Protein AF-A0A843KX64-F1 (afdb_monomer)

Mean predicted aligned error: 5.16 Å

Radius of gyration: 10.33 Å; Cα contacts (8 Å, |Δi|>4): 25; chains: 1; bounding box: 25×23×21 Å

Structure (mmCIF, N/CA/C/O backbone):
data_AF-A0A843KX64-F1
#
_entry.id   AF-A0A843KX64-F1
#
loop_
_atom_site.group_PDB
_atom_site.id
_atom_site.type_symbol
_atom_site.label_atom_id
_atom_site.label_alt_id
_atom_site.label_comp_id
_atom_site.label_asym_id
_atom_site.label_entity_id
_atom_site.label_seq_id
_atom_site.pdbx_PDB_ins_code
_atom_site.Cartn_x
_atom_site.Cartn_y
_atom_site.Cartn_z
_atom_site.occupancy
_atom_site.B_iso_or_equiv
_atom_site.auth_seq_id
_atom_site.auth_comp_id
_atom_site.auth_asym_id
_atom_site.auth_atom_id
_atom_site.pdbx_PDB_model_num
ATOM 1 N N . VAL A 1 1 ? -4.513 -6.803 3.497 1.00 82.81 1 VAL A N 1
ATOM 2 C CA . VAL A 1 1 ? -4.411 -7.486 2.184 1.00 82.81 1 VAL A CA 1
ATOM 3 C C . VAL A 1 1 ? -3.848 -6.500 1.169 1.00 82.81 1 VAL A C 1
ATOM 5 O O . VAL A 1 1 ? -4.174 -5.324 1.268 1.00 82.81 1 VAL A O 1
ATOM 8 N N . CYS A 1 2 ? -2.957 -6.936 0.275 1.00 88.88 2 CYS A N 1
ATOM 9 C CA . CYS A 1 2 ? -2.393 -6.093 -0.781 1.00 88.88 2 CYS A CA 1
ATOM 10 C C . CYS A 1 2 ? -3.484 -5.666 -1.774 1.00 88.88 2 CYS A C 1
ATOM 12 O O . CYS A 1 2 ? -4.247 -6.508 -2.234 1.00 88.88 2 CYS A O 1
ATOM 14 N N . SER A 1 3 ? -3.519 -4.385 -2.131 1.00 88.25 3 SER A N 1
ATOM 15 C CA . SER A 1 3 ? -4.549 -3.793 -2.995 1.00 88.25 3 SER A CA 1
ATOM 16 C C . SER A 1 3 ? -4.364 -4.159 -4.472 1.00 88.25 3 SER A C 1
ATOM 18 O O . SER A 1 3 ? -5.335 -4.154 -5.211 1.00 88.25 3 SER A O 1
ATOM 20 N N . ASP A 1 4 ? -3.145 -4.518 -4.894 1.00 89.88 4 ASP A N 1
ATOM 21 C CA . ASP A 1 4 ? -2.874 -4.990 -6.262 1.00 89.88 4 ASP A CA 1
ATOM 22 C C . ASP A 1 4 ? -3.120 -6.488 -6.431 1.00 89.88 4 ASP A C 1
ATOM 24 O O . ASP A 1 4 ? -3.771 -6.927 -7.369 1.00 89.88 4 ASP A O 1
ATOM 28 N N . CYS A 1 5 ? -2.518 -7.298 -5.557 1.00 91.31 5 CYS A N 1
ATOM 29 C CA . CYS A 1 5 ? -2.431 -8.744 -5.763 1.00 91.31 5 CYS A CA 1
ATOM 30 C C . CYS A 1 5 ? -3.316 -9.557 -4.817 1.00 91.31 5 CYS A C 1
ATOM 32 O O . CYS A 1 5 ? -3.294 -10.783 -4.876 1.00 91.31 5 CYS A O 1
ATOM 34 N N . GLY A 1 6 ? -4.036 -8.910 -3.897 1.00 87.31 6 GLY A N 1
ATOM 35 C CA . GLY A 1 6 ? -4.950 -9.580 -2.969 1.00 87.31 6 GLY A CA 1
ATOM 36 C C . GLY A 1 6 ? -4.273 -10.433 -1.890 1.00 87.31 6 GLY A C 1
ATOM 37 O O . GLY A 1 6 ? -4.959 -11.025 -1.063 1.00 87.31 6 GLY A O 1
ATOM 38 N N . LYS A 1 7 ? -2.935 -10.510 -1.852 1.00 88.62 7 LYS A N 1
ATOM 39 C CA . LYS A 1 7 ? -2.215 -11.352 -0.885 1.00 88.62 7 LYS A CA 1
ATOM 40 C C . LYS A 1 7 ? -2.350 -10.828 0.543 1.00 88.62 7 LYS A C 1
ATOM 42 O O . LYS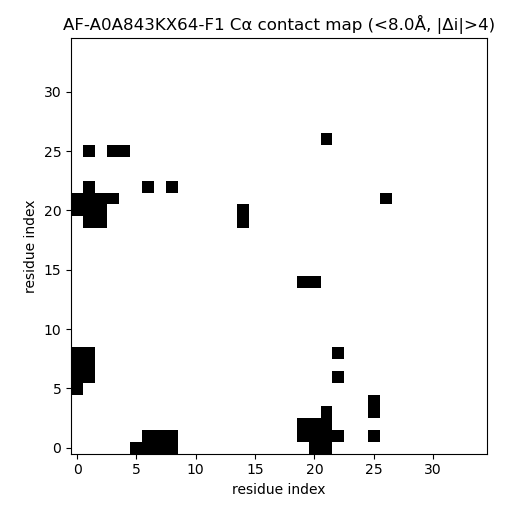 A 1 7 ? -2.313 -9.617 0.789 1.00 88.62 7 LYS A O 1
ATOM 47 N N . ALA A 1 8 ? -2.456 -11.744 1.502 1.00 84.06 8 ALA A N 1
ATOM 48 C CA . ALA A 1 8 ? -2.301 -11.415 2.911 1.00 84.06 8 ALA A CA 1
ATOM 49 C C . ALA A 1 8 ? -0.846 -10.998 3.160 1.00 84.06 8 ALA A C 1
ATOM 51 O O . ALA A 1 8 ? 0.092 -11.685 2.758 1.00 84.06 8 ALA A O 1
ATOM 52 N N . CYS A 1 9 ? -0.654 -9.825 3.753 1.00 80.56 9 CYS A N 1
ATOM 53 C CA . CYS A 1 9 ? 0.662 -9.289 4.066 1.00 80.56 9 CYS A CA 1
ATOM 54 C C . CYS A 1 9 ? 0.569 -8.636 5.432 1.00 80.56 9 CYS A C 1
ATOM 56 O O . CYS A 1 9 ? -0.346 -7.840 5.664 1.00 80.56 9 CYS A O 1
ATOM 58 N N . GLU A 1 10 ? 1.506 -8.967 6.309 1.00 80.88 10 GLU A N 1
ATOM 59 C CA . GLU A 1 10 ? 1.630 -8.306 7.598 1.00 80.88 10 GLU A CA 1
ATOM 60 C C . GL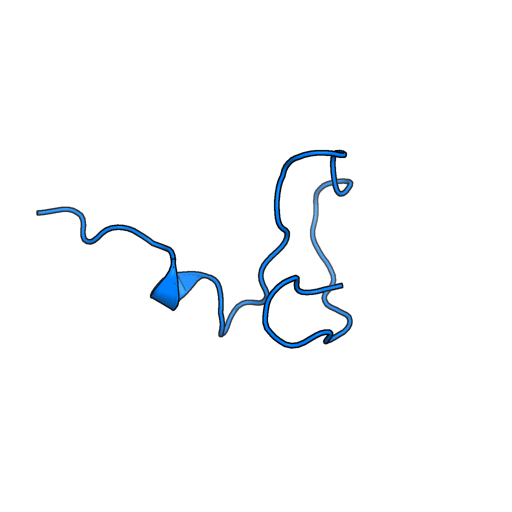U A 1 10 ? 2.239 -6.925 7.388 1.00 80.88 10 GLU A C 1
ATOM 62 O O . GLU A 1 10 ? 3.304 -6.762 6.787 1.00 80.88 10 GLU A O 1
ATOM 67 N N . VAL A 1 11 ? 1.518 -5.918 7.860 1.00 79.25 11 VAL A N 1
ATOM 68 C CA . VAL A 1 11 ? 1.960 -4.531 7.848 1.00 79.25 11 VAL A CA 1
ATOM 69 C C . VAL A 1 11 ? 1.999 -4.025 9.285 1.00 79.25 11 VAL A C 1
ATOM 71 O O . VAL A 1 11 ? 1.070 -4.298 10.043 1.00 79.25 11 VAL A O 1
ATOM 74 N N . PRO A 1 12 ? 3.040 -3.271 9.679 1.00 80.25 12 PRO A N 1
ATOM 75 C CA . PRO A 1 12 ? 3.175 -2.764 11.047 1.00 80.25 12 PRO A CA 1
ATOM 76 C C . PRO A 1 12 ? 2.209 -1.604 11.358 1.00 80.25 12 PRO A C 1
ATOM 78 O O . PRO A 1 12 ? 2.282 -0.997 12.420 1.00 80.25 12 PRO A O 1
ATOM 81 N N . PHE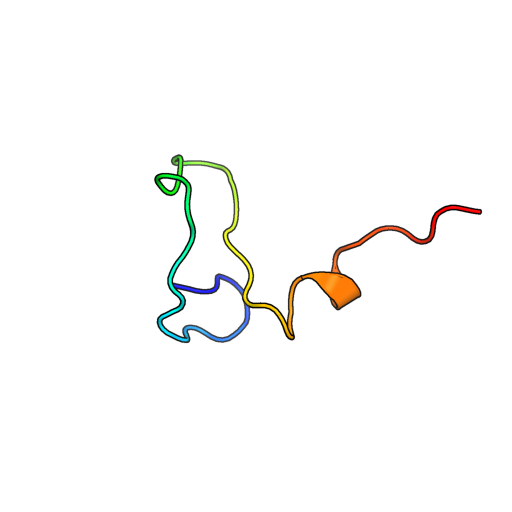 A 1 13 ? 1.318 -1.262 10.425 1.00 79.88 13 PHE A N 1
ATOM 82 C CA . PHE A 1 13 ? 0.346 -0.182 10.535 1.00 79.88 13 PHE A CA 1
ATOM 83 C C . PHE A 1 13 ? -1.058 -0.708 10.236 1.00 79.88 13 PHE A C 1
ATOM 85 O O . PHE A 1 13 ? -1.239 -1.591 9.397 1.00 79.88 13 PHE A O 1
ATOM 92 N N . LYS A 1 14 ? -2.074 -0.139 10.893 1.00 80.06 14 LYS A N 1
ATOM 93 C CA . LYS A 1 14 ? -3.472 -0.432 10.560 1.00 80.06 14 LYS A CA 1
ATOM 94 C C . LYS A 1 14 ? -3.790 0.116 9.160 1.00 80.06 14 LYS A C 1
ATOM 96 O O . LYS A 1 14 ? -3.493 1.287 8.901 1.00 80.06 14 LYS A O 1
ATOM 101 N N . PRO A 1 15 ? -4.393 -0.688 8.264 1.00 79.00 15 PRO A N 1
ATOM 102 C CA . PRO A 1 15 ? -4.946 -0.175 7.019 1.00 79.00 15 PRO A CA 1
ATOM 103 C C . PRO A 1 15 ? -5.940 0.940 7.345 1.00 79.00 15 PRO A C 1
ATOM 105 O O . PRO A 1 15 ? -6.822 0.759 8.180 1.00 79.00 15 PRO A O 1
ATOM 108 N N . THR A 1 16 ? -5.753 2.103 6.735 1.00 80.06 16 THR A N 1
ATOM 109 C CA . THR A 1 16 ? -6.664 3.243 6.867 1.00 80.06 16 THR A CA 1
ATOM 110 C C . THR A 1 16 ? -7.568 3.268 5.646 1.00 80.06 16 THR A C 1
ATOM 112 O O . THR A 1 16 ? -7.095 3.063 4.526 1.00 80.06 16 THR A O 1
ATOM 115 N N . GLU A 1 17 ? -8.863 3.508 5.847 1.00 76.94 17 GLU A N 1
ATOM 116 C CA . GLU A 1 17 ? -9.809 3.657 4.741 1.00 76.94 17 GLU A CA 1
ATOM 117 C C . GLU A 1 17 ? -9.377 4.850 3.873 1.00 76.94 17 GLU A C 1
ATOM 119 O O . GLU A 1 17 ? -9.184 5.959 4.365 1.00 76.94 17 GLU A O 1
ATOM 124 N N . GLY A 1 18 ? -9.114 4.590 2.588 1.00 81.31 18 GLY A N 1
ATOM 125 C CA . GLY A 1 18 ? -8.584 5.573 1.635 1.00 81.31 18 GLY A CA 1
ATOM 126 C C . GLY A 1 18 ? -7.087 5.456 1.314 1.00 81.31 18 GLY A C 1
ATOM 127 O O . GLY A 1 18 ? -6.627 6.096 0.369 1.00 81.31 18 GLY A O 1
ATOM 128 N N . ARG A 1 19 ? -6.311 4.621 2.026 1.00 84.00 19 ARG A N 1
ATOM 129 C CA . ARG A 1 19 ? -4.887 4.377 1.722 1.00 84.00 19 ARG A CA 1
ATOM 130 C C . ARG A 1 19 ? -4.651 2.932 1.261 1.00 84.00 19 ARG A C 1
ATOM 132 O O . ARG A 1 19 ? -4.834 2.012 2.060 1.00 84.00 19 ARG A O 1
ATOM 139 N N . PRO A 1 20 ? -4.203 2.703 0.010 1.00 87.44 20 PRO A N 1
ATOM 140 C CA . PRO A 1 20 ? -3.956 1.354 -0.480 1.00 87.44 20 PRO A CA 1
ATOM 141 C C . PRO A 1 20 ? -2.738 0.735 0.215 1.00 87.44 20 PRO A C 1
ATOM 143 O O . PRO A 1 20 ? -1.671 1.344 0.324 1.00 87.44 20 PRO A O 1
ATOM 146 N N . VAL A 1 21 ? -2.901 -0.497 0.692 1.00 88.44 21 VAL A N 1
ATOM 147 C CA . VAL A 1 21 ? -1.817 -1.304 1.262 1.00 88.44 21 VAL A CA 1
ATOM 148 C C . VAL A 1 21 ? -1.177 -2.115 0.146 1.00 88.44 21 VAL A C 1
ATOM 150 O O . VAL A 1 21 ? -1.892 -2.787 -0.592 1.00 88.44 21 VAL A O 1
ATOM 153 N N . TYR A 1 22 ? 0.150 -2.109 0.046 1.00 89.56 22 TYR A N 1
ATOM 154 C CA . TYR A 1 22 ? 0.888 -2.897 -0.944 1.00 89.56 22 TYR A CA 1
ATOM 155 C C . TYR A 1 22 ? 1.846 -3.879 -0.271 1.00 89.56 22 TYR A C 1
ATOM 157 O O . TYR A 1 22 ? 2.452 -3.568 0.755 1.00 89.56 22 TYR A O 1
ATOM 165 N N . CYS A 1 23 ? 2.002 -5.064 -0.862 1.00 89.50 23 CYS A N 1
ATOM 166 C CA . CYS A 1 23 ? 3.017 -6.028 -0.445 1.00 89.50 23 CYS A CA 1
ATOM 167 C C . CYS A 1 23 ? 4.426 -5.559 -0.841 1.00 89.50 23 CYS A C 1
ATOM 169 O O . CYS A 1 23 ? 4.581 -4.624 -1.629 1.00 89.50 23 CYS A O 1
ATOM 171 N N . ARG A 1 24 ? 5.462 -6.241 -0.333 1.00 86.69 24 ARG A N 1
ATOM 172 C CA . ARG A 1 24 ? 6.869 -5.940 -0.660 1.00 86.69 24 ARG A CA 1
ATOM 173 C C . ARG A 1 24 ? 7.159 -5.972 -2.165 1.00 86.69 24 ARG A C 1
ATOM 175 O O . ARG A 1 24 ? 7.988 -5.193 -2.616 1.00 86.69 24 ARG A O 1
ATOM 182 N N . ASP A 1 25 ? 6.434 -6.791 -2.924 1.00 89.81 25 ASP A N 1
ATOM 183 C CA . ASP A 1 25 ? 6.611 -6.929 -4.376 1.00 89.81 25 ASP A CA 1
ATOM 184 C C . ASP A 1 25 ? 5.866 -5.852 -5.182 1.00 89.81 25 ASP A C 1
ATOM 186 O O . ASP A 1 25 ? 6.322 -5.424 -6.241 1.00 89.81 25 ASP A O 1
ATOM 190 N N . CYS A 1 26 ? 4.706 -5.400 -4.694 1.00 91.62 26 CYS A N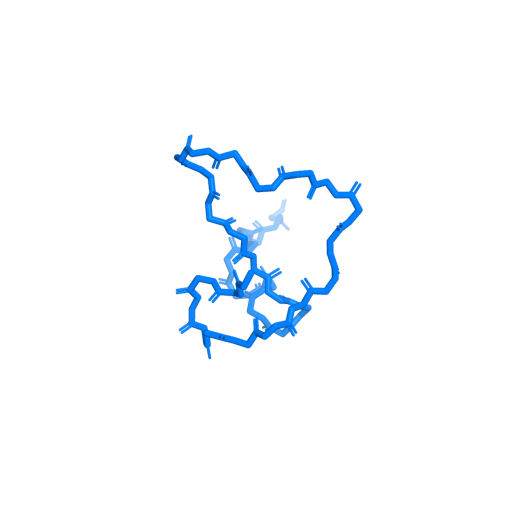 1
ATOM 191 C CA . CYS A 1 26 ? 3.874 -4.397 -5.367 1.00 91.62 26 CYS A CA 1
ATOM 192 C C . CYS A 1 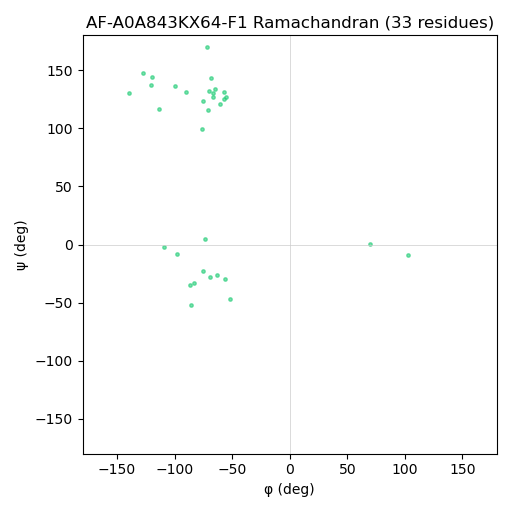26 ? 4.289 -2.966 -5.010 1.00 91.62 26 CYS A C 1
ATOM 194 O O . CYS A 1 26 ? 4.259 -2.084 -5.863 1.00 91.62 26 CYS A O 1
ATOM 196 N N . LEU A 1 27 ? 4.739 -2.729 -3.773 1.00 88.81 27 LEU A N 1
ATOM 197 C CA . LEU A 1 27 ? 5.176 -1.415 -3.305 1.00 88.81 27 LEU A CA 1
ATOM 198 C C . LEU A 1 27 ? 6.218 -0.741 -4.222 1.00 88.81 27 LEU A C 1
ATOM 200 O O . LEU A 1 27 ? 6.027 0.437 -4.520 1.00 88.81 27 LEU A O 1
ATOM 204 N N . PRO A 1 28 ? 7.294 -1.408 -4.696 1.00 88.88 28 PRO A N 1
ATOM 205 C CA . PRO A 1 28 ? 8.268 -0.776 -5.586 1.00 88.88 28 PRO A CA 1
ATOM 206 C C . PRO A 1 28 ? 7.681 -0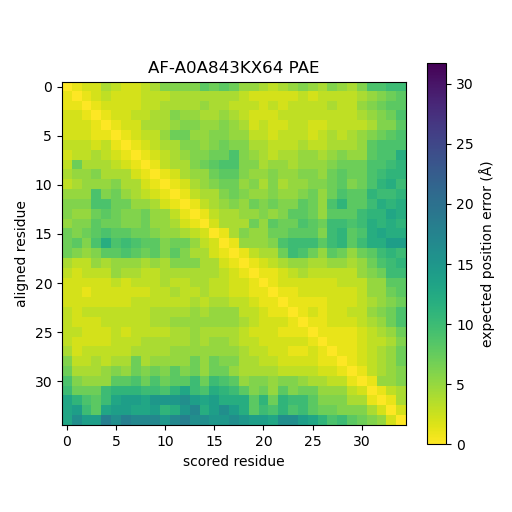.347 -6.936 1.00 88.88 28 PRO A C 1
ATOM 208 O O . PRO A 1 28 ? 8.175 0.623 -7.498 1.00 88.88 28 PRO A O 1
ATOM 211 N N . LYS A 1 29 ? 6.606 -0.982 -7.426 1.00 88.56 29 LYS A N 1
ATOM 212 C CA . LYS A 1 29 ? 5.928 -0.580 -8.674 1.00 88.56 29 LYS A CA 1
ATOM 213 C C . LYS A 1 29 ? 5.188 0.755 -8.542 1.00 88.56 29 LYS A C 1
ATOM 215 O O . LYS A 1 29 ? 5.050 1.477 -9.520 1.00 88.56 29 LYS A O 1
ATOM 220 N N . HIS A 1 30 ? 4.747 1.088 -7.328 1.00 86.56 30 HIS A N 1
ATOM 221 C CA . HIS A 1 30 ? 4.051 2.343 -7.009 1.00 86.56 30 HIS A CA 1
ATOM 222 C C . HIS A 1 30 ? 4.966 3.416 -6.413 1.00 86.56 30 HIS A C 1
ATOM 224 O O . HIS A 1 30 ? 4.550 4.564 -6.235 1.00 86.56 30 HIS A O 1
ATOM 230 N N . ARG A 1 31 ? 6.219 3.078 -6.082 1.00 83.75 31 ARG A N 1
ATOM 231 C CA . ARG A 1 31 ? 7.200 4.078 -5.654 1.00 83.75 31 ARG A CA 1
ATOM 232 C C . ARG A 1 31 ? 7.591 4.912 -6.867 1.00 83.75 31 ARG A C 1
ATOM 234 O O . ARG A 1 31 ? 8.204 4.406 -7.799 1.00 83.75 31 ARG A O 1
ATOM 241 N N . LYS A 1 32 ? 7.270 6.208 -6.834 1.00 80.38 32 LYS A N 1
ATOM 242 C CA . LYS A 1 32 ? 7.801 7.157 -7.818 1.00 80.38 3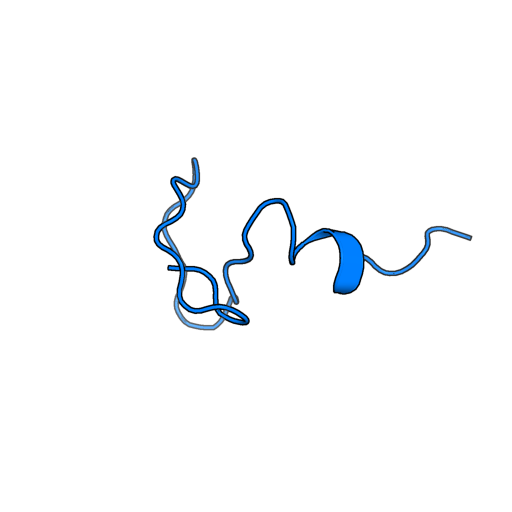2 LYS A CA 1
ATOM 243 C C . LYS A 1 32 ? 9.336 7.100 -7.777 1.00 80.38 32 LYS A C 1
ATOM 245 O O . LYS A 1 32 ? 9.885 7.152 -6.669 1.00 80.38 32 LYS A O 1
ATOM 250 N N . PRO A 1 33 ? 10.022 6.989 -8.929 1.00 78.56 33 PRO A N 1
ATOM 251 C CA . PRO A 1 33 ? 11.472 7.087 -8.962 1.00 78.56 33 PRO A CA 1
ATOM 252 C C . PRO A 1 33 ? 11.870 8.430 -8.350 1.00 78.56 33 PRO A C 1
ATOM 254 O O . PRO A 1 33 ? 11.346 9.480 -8.724 1.00 78.56 33 PRO A O 1
ATOM 257 N N . ARG A 1 34 ? 12.741 8.378 -7.340 1.00 76.06 34 ARG A N 1
ATOM 258 C CA . ARG A 1 34 ? 13.419 9.572 -6.846 1.00 76.06 34 ARG A CA 1
ATOM 259 C C . ARG A 1 34 ? 14.497 9.877 -7.880 1.00 76.06 34 ARG A C 1
ATOM 261 O O . ARG A 1 34 ? 15.481 9.145 -7.9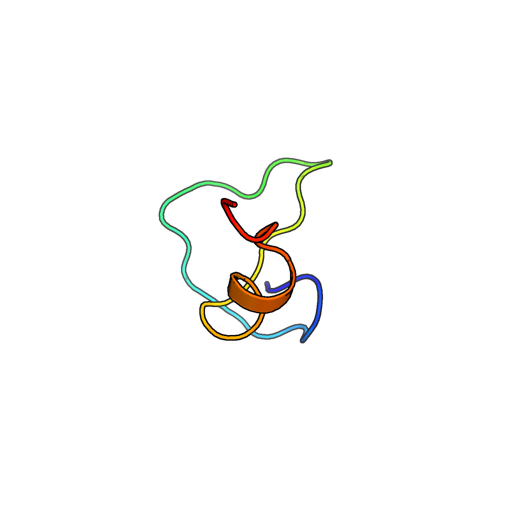28 1.00 76.06 34 ARG A O 1
ATOM 268 N N . PHE A 1 35 ? 14.211 10.833 -8.762 1.00 72.38 35 PHE A N 1
ATOM 269 C CA . PHE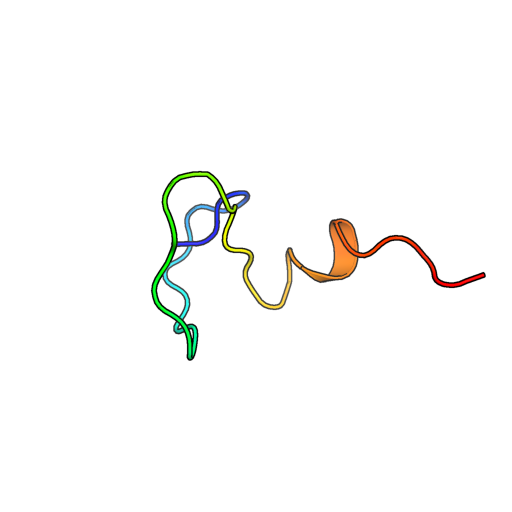 A 1 35 ? 15.224 11.461 -9.608 1.00 72.38 35 PHE A CA 1
ATOM 270 C C . PHE A 1 35 ? 16.212 12.236 -8.737 1.00 72.38 35 PHE A C 1
ATOM 272 O O . PHE A 1 35 ? 15.765 12.762 -7.688 1.00 72.38 35 PHE A O 1
#

Sequence (35 aa):
VCSDCGKACEVPFKPTEGRPVYCRDCLPKHRKPRF

Solvent-accessible surface area (backbone atoms only — not comparable to full-atom values): 2483 Å² total; per-residue (Å²): 85,17,69,87,77,64,44,85,57,95,62,102,61,82,86,49,96,93,53,84,44,60,38,87,81,51,41,65,77,72,50,77,82,83,126

Secondary structure (DSSP, 8-state):
--TTT------SSPPPTTS----TTTHHHHS----

pLDDT: mean 84.29, std 4.94, range [72.38, 91.62]

Foldseek 3Di:
DAPPPPDDDDDPDDDDVPDGDHDPVCVVVPDDDPD